Protein AF-A0A946JV27-F1 (afdb_monomer_lite)

Secondary structure (DSSP, 8-state):
----HHHHHHHHHHHHHHTT--S--------GGGTTS-HHHHTT-TT---GGGTT------S--S---S-S--GGGTTSS-TTSS---HHHHTT----EEEEE-TTS-EEEEEETTTS---TTSGGGHHHHHHHHHHHHHHT-

Foldseek 3Di:
DQQDLVVLVLVLQVVCVVVVNDPDAFADAAAPVCQVPFPCCSQQPPPDPDPSNVVHGHDHPYDYLAQPCDDQDDPRPPVRHHPPRHRCVCVVVVDDPQWGWDAAPVRHTDDIHGCVVQPCPCVPPVNPSVVVVSVVSVVRNVD

Radius of gyration: 16.33 Å; chains: 1; bounding box: 41×34×46 Å

pLDDT: mean 72.15, std 11.6, range [35.25, 92.69]

Sequence (143 aa):
MCRHRFGVLNDLHNELVSEGITDIHFVGMNGFQYINDSNGCMVCDESCTSSTCDPGPRVLPWTQDYDDGLNCSNDNVGLCEMDDTLGDVWDMWDVTLRDLVILDRNGRYITRINLTGTNPDPNSTCGQNYETLKELLISIRNQ

Structure (mmCIF, N/CA/C/O backbone):
data_AF-A0A946JV27-F1
#
_entry.id   AF-A0A946JV27-F1
#
loop_
_atom_site.group_PDB
_atom_site.id
_atom_site.type_symbol
_atom_site.label_atom_id
_atom_site.label_alt_id
_atom_site.label_comp_id
_atom_site.label_asym_id
_atom_site.label_entity_id
_atom_site.label_seq_id
_atom_site.pdbx_PDB_ins_code
_atom_site.Cartn_x
_atom_site.Cartn_y
_atom_site.Cartn_z
_atom_site.occupancy
_atom_site.B_iso_or_equiv
_atom_site.auth_seq_id
_atom_site.auth_comp_id
_atom_site.auth_asym_id
_atom_site.auth_atom_id
_atom_site.pdbx_PDB_model_num
ATOM 1 N N . MET A 1 1 ? 16.114 12.757 6.450 1.00 35.25 1 MET A N 1
ATOM 2 C CA . MET A 1 1 ? 16.226 11.790 5.339 1.00 35.25 1 MET A CA 1
ATOM 3 C C . MET A 1 1 ? 14.799 11.430 4.970 1.00 35.25 1 MET A C 1
ATOM 5 O O . MET A 1 1 ? 14.096 10.958 5.850 1.00 35.25 1 MET A O 1
ATOM 9 N N . CYS A 1 2 ? 14.315 11.793 3.780 1.00 43.19 2 CYS A N 1
ATOM 10 C CA . CYS A 1 2 ? 12.929 11.511 3.393 1.00 43.19 2 CYS A CA 1
ATOM 11 C C . CYS A 1 2 ? 12.771 9.996 3.245 1.00 43.19 2 CYS A C 1
ATOM 13 O O . CYS A 1 2 ? 13.413 9.420 2.366 1.00 43.19 2 CYS A O 1
ATOM 15 N N . ARG A 1 3 ? 11.981 9.341 4.103 1.00 51.44 3 ARG A N 1
ATOM 16 C CA . ARG A 1 3 ? 11.705 7.914 3.921 1.00 51.44 3 ARG A CA 1
ATOM 17 C C . ARG A 1 3 ? 10.775 7.734 2.724 1.00 51.44 3 ARG A C 1
ATOM 19 O O . ARG A 1 3 ? 9.865 8.531 2.493 1.00 51.44 3 ARG A O 1
ATOM 26 N N . HIS A 1 4 ? 11.009 6.684 1.941 1.00 59.50 4 HIS A N 1
ATOM 27 C CA . HIS A 1 4 ? 10.109 6.327 0.850 1.00 59.50 4 HIS A CA 1
ATOM 28 C C . HIS A 1 4 ? 8.736 5.953 1.426 1.00 59.50 4 HIS A C 1
ATOM 30 O O . HIS A 1 4 ? 8.645 5.147 2.351 1.00 59.50 4 HIS A O 1
ATOM 36 N N . ARG A 1 5 ? 7.664 6.536 0.875 1.00 65.12 5 ARG A N 1
ATOM 37 C CA . ARG A 1 5 ? 6.294 6.438 1.415 1.00 65.12 5 ARG A CA 1
ATOM 38 C C . ARG A 1 5 ? 5.771 4.997 1.511 1.00 65.12 5 ARG A C 1
ATOM 40 O O . ARG A 1 5 ? 4.994 4.709 2.409 1.00 65.12 5 ARG A O 1
ATOM 47 N N . PHE A 1 6 ? 6.240 4.086 0.655 1.00 62.81 6 PHE A N 1
ATOM 48 C CA . PHE A 1 6 ? 5.917 2.654 0.752 1.00 62.81 6 PHE A CA 1
ATOM 49 C C . PHE A 1 6 ? 6.530 1.979 1.974 1.00 62.81 6 PHE A C 1
ATOM 51 O O . PHE A 1 6 ? 5.858 1.183 2.618 1.00 62.81 6 PHE A O 1
ATOM 58 N N . GLY A 1 7 ? 7.764 2.341 2.339 1.00 65.62 7 GLY A N 1
ATOM 59 C CA . GLY A 1 7 ? 8.372 1.857 3.580 1.00 65.62 7 GLY A CA 1
ATOM 60 C C . GLY A 1 7 ? 7.538 2.261 4.792 1.00 65.62 7 GLY A C 1
ATOM 61 O O . GLY A 1 7 ? 7.298 1.451 5.671 1.00 65.62 7 GLY A O 1
ATOM 62 N N . VAL A 1 8 ? 6.989 3.476 4.771 1.00 74.31 8 VAL A N 1
ATOM 63 C CA . VAL A 1 8 ? 6.111 3.973 5.836 1.00 74.31 8 VAL A CA 1
ATOM 64 C C . VAL A 1 8 ? 4.780 3.215 5.907 1.00 74.31 8 VAL A C 1
ATOM 66 O O . VAL A 1 8 ? 4.321 2.901 6.999 1.00 74.31 8 VAL A O 1
ATOM 69 N N . LEU A 1 9 ? 4.154 2.903 4.767 1.00 79.00 9 LEU A N 1
ATOM 70 C CA . LEU A 1 9 ? 2.925 2.097 4.753 1.00 79.00 9 LEU A CA 1
ATOM 71 C C . LEU A 1 9 ? 3.181 0.651 5.205 1.00 79.00 9 LEU A C 1
ATOM 73 O O . LEU A 1 9 ? 2.321 0.053 5.845 1.00 79.00 9 LEU A O 1
ATOM 77 N N . ASN A 1 10 ? 4.362 0.102 4.910 1.00 76.88 10 ASN A N 1
ATOM 78 C CA . ASN A 1 10 ? 4.768 -1.207 5.415 1.00 76.88 10 ASN A CA 1
ATOM 79 C C . ASN A 1 10 ? 4.990 -1.191 6.932 1.00 76.88 10 ASN A C 1
ATOM 81 O O . ASN A 1 10 ? 4.531 -2.093 7.627 1.00 76.88 10 ASN A O 1
ATOM 85 N N . ASP A 1 11 ? 5.650 -0.151 7.448 1.00 80.00 11 ASP A N 1
ATOM 86 C CA . ASP A 1 11 ? 5.823 0.058 8.888 1.00 80.00 11 ASP A CA 1
ATOM 87 C C . ASP A 1 11 ? 4.452 0.129 9.586 1.00 80.00 11 ASP A C 1
ATOM 89 O O . ASP A 1 11 ? 4.230 -0.588 10.561 1.00 80.00 11 ASP A O 1
ATOM 93 N N . LEU A 1 12 ? 3.500 0.884 9.018 1.00 85.69 12 LEU A N 1
ATOM 94 C CA . LEU A 1 12 ? 2.120 0.970 9.513 1.00 85.69 12 LEU A CA 1
ATOM 95 C C . LEU A 1 12 ? 1.408 -0.383 9.516 1.00 85.69 12 LEU A C 1
ATOM 97 O O . LEU A 1 12 ? 0.741 -0.729 10.488 1.00 85.69 12 LEU A O 1
ATOM 101 N N . HIS A 1 13 ? 1.543 -1.164 8.446 1.00 85.31 13 HIS A N 1
ATOM 102 C CA . HIS A 1 13 ? 0.984 -2.511 8.411 1.00 85.31 13 HIS A CA 1
ATOM 103 C C . HIS A 1 13 ? 1.575 -3.400 9.513 1.00 85.31 13 HIS A C 1
ATOM 105 O O . HIS A 1 13 ? 0.836 -4.066 10.234 1.00 85.31 13 HIS A O 1
ATOM 111 N N . ASN A 1 14 ? 2.899 -3.403 9.666 1.00 84.50 14 ASN A N 1
ATOM 112 C CA . ASN A 1 14 ? 3.569 -4.221 10.676 1.00 84.50 14 ASN A CA 1
ATOM 113 C C . ASN A 1 14 ? 3.175 -3.804 12.096 1.00 84.50 14 ASN A C 1
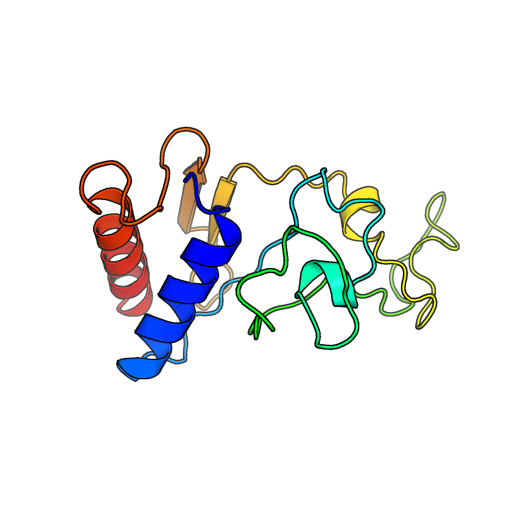ATOM 115 O O . ASN A 1 14 ? 3.004 -4.661 12.964 1.00 84.50 14 ASN A O 1
ATOM 119 N N . GLU A 1 15 ? 2.980 -2.506 12.321 1.00 89.31 15 GLU A N 1
ATOM 120 C CA . GLU A 1 15 ? 2.442 -1.975 13.568 1.00 89.31 15 GLU A CA 1
ATOM 121 C C . GLU A 1 15 ? 1.024 -2.497 13.835 1.00 89.31 15 GLU A C 1
ATOM 123 O O . GLU A 1 15 ? 0.788 -3.077 14.894 1.00 89.31 15 GLU A O 1
ATOM 128 N N . LEU A 1 16 ? 0.108 -2.399 12.863 1.00 89.06 16 LEU A N 1
ATOM 129 C CA . LEU A 1 16 ? -1.253 -2.941 12.981 1.00 89.06 16 LEU A CA 1
ATOM 130 C C . LEU A 1 16 ? -1.244 -4.440 13.322 1.00 89.06 16 LEU A C 1
ATOM 132 O O . LEU A 1 16 ? -1.940 -4.870 14.244 1.00 89.06 16 LEU A O 1
ATOM 136 N N . VAL A 1 17 ? -0.400 -5.226 12.646 1.00 88.50 17 VAL A N 1
ATOM 137 C CA . VAL A 1 17 ? -0.234 -6.660 12.929 1.00 88.50 17 VAL A CA 1
ATOM 138 C C . VAL A 1 17 ? 0.278 -6.888 14.351 1.00 88.50 17 VAL A C 1
ATOM 140 O O . VAL A 1 17 ? -0.238 -7.759 15.053 1.00 88.50 17 VAL A O 1
ATOM 143 N N . SER A 1 18 ? 1.252 -6.094 14.807 1.00 89.31 18 SER A N 1
ATOM 144 C CA . SER A 1 18 ? 1.779 -6.179 16.176 1.00 89.31 18 SER A CA 1
ATOM 145 C C . SER A 1 18 ? 0.733 -5.838 17.249 1.00 89.31 18 SER A C 1
ATOM 147 O O . SER A 1 18 ? 0.800 -6.366 18.358 1.00 89.31 18 SER A O 1
ATOM 149 N N . GLU A 1 19 ? -0.270 -5.025 16.904 1.00 92.69 19 GLU A N 1
ATOM 150 C CA . GLU A 1 19 ? -1.425 -4.678 17.745 1.00 92.69 19 GLU A CA 1
ATOM 151 C C . GLU A 1 19 ? -2.569 -5.711 17.663 1.00 92.69 19 GLU A C 1
ATOM 153 O O . GLU A 1 19 ? -3.591 -5.572 18.337 1.00 92.69 19 GLU A O 1
ATOM 158 N N . GLY A 1 20 ? -2.403 -6.773 16.865 1.00 90.81 20 GLY A N 1
ATOM 159 C CA . GLY A 1 20 ? -3.382 -7.848 16.674 1.00 90.81 20 GLY A CA 1
ATOM 160 C C . GLY A 1 20 ? -4.412 -7.590 15.569 1.00 90.81 20 GLY A C 1
ATOM 161 O O . GLY A 1 20 ? -5.357 -8.368 15.421 1.00 90.81 20 GLY A O 1
ATOM 162 N N . ILE A 1 21 ? -4.243 -6.528 14.779 1.00 90.69 21 ILE A N 1
ATOM 163 C CA . ILE A 1 21 ? -5.098 -6.193 13.637 1.00 90.69 21 ILE A CA 1
ATOM 164 C C . ILE A 1 21 ? -4.507 -6.853 12.387 1.00 90.69 21 ILE A C 1
ATOM 166 O O . ILE A 1 21 ? -3.472 -6.438 11.879 1.00 90.69 21 ILE A O 1
ATOM 170 N N . THR A 1 22 ? -5.159 -7.912 11.902 1.00 87.12 22 THR A N 1
ATOM 171 C CA . THR A 1 22 ? -4.637 -8.794 10.832 1.00 87.12 22 THR A CA 1
ATOM 172 C C . THR A 1 22 ? -5.527 -8.855 9.589 1.00 87.12 22 THR A C 1
ATOM 174 O O . THR A 1 22 ? -5.209 -9.545 8.628 1.00 87.12 22 THR A O 1
ATOM 177 N N . ASP A 1 23 ? -6.636 -8.121 9.605 1.00 84.81 23 ASP A N 1
ATOM 178 C CA . ASP A 1 23 ? -7.676 -8.059 8.575 1.00 84.81 23 ASP A CA 1
ATOM 179 C C . ASP A 1 23 ? -7.607 -6.780 7.719 1.00 84.81 23 ASP A C 1
ATOM 181 O O . ASP A 1 23 ? -8.500 -6.515 6.915 1.00 84.81 23 ASP A O 1
ATOM 185 N N . ILE A 1 24 ? -6.545 -5.983 7.880 1.00 85.94 24 ILE A N 1
ATOM 186 C CA . ILE A 1 24 ? -6.237 -4.832 7.028 1.00 85.94 24 ILE A CA 1
ATOM 187 C C . ILE A 1 24 ? -5.073 -5.215 6.125 1.00 85.94 24 ILE A C 1
ATOM 189 O O . ILE A 1 24 ? -3.953 -5.420 6.589 1.00 85.94 24 ILE A O 1
ATOM 193 N N . HIS A 1 25 ? -5.337 -5.257 4.825 1.00 80.00 25 HIS A N 1
ATOM 194 C CA . HIS A 1 25 ? -4.329 -5.547 3.818 1.00 80.00 25 HIS A CA 1
ATOM 195 C C . HIS A 1 25 ? -4.068 -4.288 3.004 1.00 80.00 25 HIS A C 1
ATOM 197 O O . HIS A 1 25 ? -4.982 -3.683 2.445 1.00 80.00 25 HIS A O 1
ATOM 203 N N . PHE A 1 26 ? -2.806 -3.886 2.950 1.00 78.69 26 PHE A N 1
ATOM 204 C CA . PHE A 1 26 ? -2.362 -2.904 1.972 1.00 78.69 26 PHE A CA 1
ATOM 205 C C . PHE A 1 26 ? -2.088 -3.644 0.676 1.00 78.69 26 PHE A C 1
ATOM 207 O O . PHE A 1 26 ? -1.759 -4.814 0.721 1.00 78.69 26 PHE A O 1
ATOM 214 N N . VAL A 1 27 ? -2.229 -2.984 -0.462 1.00 72.19 27 VAL A N 1
ATOM 215 C CA . VAL A 1 27 ? -1.647 -3.422 -1.728 1.00 72.19 27 VAL A CA 1
ATOM 216 C C . VAL A 1 27 ? -1.051 -2.168 -2.327 1.00 72.19 27 VAL A C 1
ATOM 218 O O . VAL A 1 27 ? -1.658 -1.095 -2.266 1.00 72.19 27 VAL A O 1
ATOM 221 N N . GLY A 1 28 ? 0.166 -2.263 -2.826 1.00 69.81 28 GLY A N 1
ATOM 222 C CA . GLY A 1 28 ? 0.866 -1.132 -3.392 1.00 69.81 28 GLY A CA 1
ATOM 223 C C . GLY A 1 28 ? 1.541 -1.527 -4.682 1.00 69.81 28 GLY A C 1
ATOM 224 O O . GLY A 1 28 ? 1.552 -2.684 -5.083 1.00 69.81 28 GLY A O 1
ATOM 225 N N . MET A 1 29 ? 2.096 -0.519 -5.324 1.00 63.84 29 MET A N 1
ATOM 226 C CA . MET A 1 29 ? 2.983 -0.702 -6.455 1.00 63.84 29 MET A CA 1
ATOM 227 C C . MET A 1 29 ? 4.312 -0.027 -6.082 1.00 63.84 29 MET A C 1
ATOM 229 O O . MET A 1 29 ? 4.382 0.632 -5.038 1.00 63.84 29 MET A O 1
ATOM 233 N N . ASN A 1 30 ? 5.381 -0.163 -6.852 1.00 59.62 30 ASN A N 1
ATOM 234 C CA . ASN A 1 30 ? 6.612 0.571 -6.553 1.00 59.62 30 ASN A CA 1
ATOM 235 C C . ASN A 1 30 ? 6.705 1.874 -7.353 1.00 59.62 30 ASN A C 1
ATOM 237 O O . ASN A 1 30 ? 6.040 2.070 -8.364 1.00 59.62 30 ASN A O 1
ATOM 241 N N . GLY A 1 31 ? 7.490 2.831 -6.852 1.00 56.19 31 GLY A N 1
ATOM 242 C CA . GLY A 1 31 ? 7.703 4.093 -7.568 1.00 56.19 31 GLY A CA 1
ATOM 243 C C . GLY A 1 31 ? 8.411 3.878 -8.910 1.00 56.19 31 GLY A C 1
ATOM 244 O O . GLY A 1 31 ? 9.218 2.964 -9.028 1.00 56.19 31 GLY A O 1
ATOM 245 N N . PHE A 1 32 ? 8.179 4.771 -9.879 1.00 54.44 32 PHE A N 1
ATOM 246 C CA . PHE A 1 32 ? 8.746 4.692 -11.237 1.00 54.44 32 PHE A CA 1
ATOM 247 C C . PHE A 1 32 ? 10.276 4.533 -11.271 1.00 54.44 32 PHE A C 1
ATOM 249 O O . PHE A 1 32 ? 10.824 3.962 -12.205 1.00 54.44 32 PHE A O 1
ATOM 256 N N . GLN A 1 33 ? 10.991 5.004 -10.244 1.00 55.03 33 GLN A N 1
ATOM 257 C CA . GLN A 1 33 ? 12.438 4.794 -10.144 1.00 55.03 33 GLN A CA 1
ATOM 258 C C . GLN A 1 33 ? 12.861 3.315 -10.047 1.00 55.03 33 GLN A C 1
ATOM 260 O O . GLN A 1 33 ? 14.036 3.034 -10.238 1.00 55.03 33 GLN A O 1
ATOM 265 N N . TYR A 1 34 ? 11.928 2.406 -9.757 1.00 58.66 34 TYR A N 1
ATOM 266 C CA . TYR A 1 34 ? 12.147 0.964 -9.647 1.00 58.66 34 TYR A CA 1
ATOM 267 C C . TYR A 1 34 ? 11.667 0.190 -10.886 1.00 58.66 34 TYR A C 1
ATOM 269 O O . TYR A 1 34 ? 11.649 -1.031 -10.857 1.00 58.66 34 TYR A O 1
ATOM 277 N N . ILE A 1 35 ? 11.301 0.875 -11.980 1.00 60.22 35 ILE A N 1
ATOM 278 C CA . ILE A 1 35 ? 10.787 0.240 -13.211 1.00 60.22 35 ILE A CA 1
ATOM 279 C C . ILE A 1 35 ? 11.780 -0.736 -13.864 1.00 60.22 35 ILE A C 1
ATOM 281 O O . ILE A 1 35 ? 11.381 -1.623 -14.602 1.00 60.22 35 ILE A O 1
ATOM 285 N N . ASN A 1 36 ? 13.079 -0.576 -13.595 1.00 58.50 36 ASN A N 1
ATOM 286 C CA . ASN A 1 36 ? 14.127 -1.474 -14.090 1.00 58.50 36 ASN A CA 1
ATOM 287 C C . ASN A 1 36 ? 14.736 -2.341 -12.976 1.00 58.50 36 ASN A C 1
ATOM 289 O O . ASN A 1 36 ? 15.734 -3.023 -13.214 1.00 58.50 36 ASN A O 1
ATOM 293 N N . ASP A 1 37 ? 14.200 -2.266 -11.756 1.00 58.25 37 ASP A N 1
ATOM 294 C CA . ASP A 1 37 ? 14.715 -3.027 -10.625 1.00 58.25 37 ASP A CA 1
ATOM 295 C C . ASP A 1 37 ? 13.995 -4.374 -10.566 1.00 58.25 37 ASP A C 1
ATOM 297 O O . ASP A 1 37 ? 12.777 -4.455 -10.708 1.00 58.25 37 ASP A O 1
ATOM 301 N N . SER A 1 38 ? 14.753 -5.446 -10.326 1.00 63.28 38 SER A N 1
ATOM 302 C CA . SER A 1 38 ? 14.156 -6.763 -10.116 1.00 63.28 38 SER A CA 1
ATOM 303 C C . SER A 1 38 ? 13.219 -6.739 -8.911 1.00 63.28 38 SER A C 1
ATOM 305 O O . SER A 1 38 ? 13.404 -5.963 -7.968 1.00 63.28 38 SER A O 1
ATOM 307 N N . ASN A 1 39 ? 12.260 -7.660 -8.884 1.00 60.34 39 ASN A N 1
ATOM 308 C CA . ASN A 1 39 ? 11.366 -7.820 -7.743 1.00 60.34 39 ASN A CA 1
ATOM 309 C C . ASN A 1 39 ? 12.120 -7.998 -6.406 1.00 60.34 39 ASN A C 1
ATOM 311 O O . ASN A 1 39 ? 11.770 -7.399 -5.389 1.00 60.34 39 ASN A O 1
ATOM 315 N N . GLY A 1 40 ? 13.238 -8.727 -6.435 1.00 64.56 40 GLY A N 1
ATOM 316 C CA . GLY A 1 40 ? 14.143 -8.849 -5.294 1.00 64.56 40 GLY A CA 1
ATOM 317 C C . GLY A 1 40 ? 14.672 -7.502 -4.800 1.00 64.56 40 GLY A C 1
ATOM 318 O O . GLY A 1 40 ? 14.632 -7.210 -3.606 1.00 64.56 40 GLY A O 1
ATOM 319 N N . CYS A 1 41 ? 15.071 -6.620 -5.717 1.00 64.44 41 CYS A N 1
ATOM 320 C CA . CYS A 1 41 ? 15.509 -5.271 -5.373 1.00 64.44 41 CYS A CA 1
ATOM 321 C C . CYS A 1 41 ? 14.388 -4.324 -4.958 1.00 64.44 41 CYS A C 1
ATOM 323 O O . CYS A 1 41 ? 14.584 -3.482 -4.082 1.00 64.44 41 CYS A O 1
ATOM 325 N N . MET A 1 42 ? 13.192 -4.521 -5.495 1.00 64.25 42 MET A N 1
ATOM 326 C CA . MET A 1 42 ? 11.987 -3.818 -5.079 1.00 64.25 42 MET A CA 1
ATOM 327 C C . MET A 1 42 ? 11.603 -4.086 -3.613 1.00 64.25 42 MET A C 1
ATOM 329 O O . MET A 1 42 ? 11.111 -3.181 -2.930 1.00 64.25 42 MET A O 1
ATOM 333 N N . VAL A 1 43 ? 11.844 -5.303 -3.111 1.00 66.00 43 VAL A N 1
ATOM 334 C CA . VAL A 1 43 ? 11.596 -5.688 -1.704 1.00 66.00 43 VAL A CA 1
ATOM 335 C C . VAL A 1 43 ? 12.857 -5.744 -0.850 1.00 66.00 43 VAL A C 1
ATOM 337 O O . VAL A 1 43 ? 12.803 -6.110 0.325 1.00 66.00 43 VAL A O 1
ATOM 340 N N . CYS A 1 44 ? 13.988 -5.328 -1.410 1.00 70.06 44 CYS A N 1
ATOM 341 C CA . CYS A 1 44 ? 15.278 -5.356 -0.739 1.00 70.06 44 CYS A CA 1
ATOM 342 C C . CYS A 1 44 ? 15.668 -6.730 -0.197 1.00 70.06 44 CYS A C 1
ATOM 344 O O . CYS A 1 44 ? 16.213 -6.814 0.898 1.00 70.06 44 CYS A O 1
ATOM 346 N N . ASP A 1 45 ? 15.389 -7.798 -0.942 1.00 69.38 45 ASP A N 1
ATOM 347 C CA . ASP A 1 45 ? 15.815 -9.140 -0.561 1.00 69.38 45 ASP A CA 1
ATOM 348 C C . ASP A 1 45 ? 17.330 -9.217 -0.286 1.00 69.38 45 ASP A C 1
ATOM 350 O O . ASP A 1 45 ? 18.108 -8.322 -0.624 1.00 69.38 45 ASP A O 1
ATOM 354 N N . GLU A 1 46 ? 17.768 -10.308 0.341 1.00 70.56 46 GLU A N 1
ATOM 355 C CA . GLU A 1 46 ? 19.172 -10.476 0.740 1.00 70.56 46 GLU A CA 1
ATOM 356 C C . GLU A 1 46 ? 20.160 -10.454 -0.441 1.00 70.56 46 GLU A C 1
ATOM 358 O O . GLU A 1 46 ? 21.365 -10.302 -0.233 1.00 70.56 46 GLU A O 1
ATOM 363 N N . SER A 1 47 ? 19.672 -10.612 -1.674 1.00 71.38 47 SER A N 1
ATOM 364 C CA . SER A 1 47 ? 20.481 -10.620 -2.890 1.00 71.38 47 SER A CA 1
ATOM 365 C C . SER A 1 47 ? 20.617 -9.238 -3.537 1.00 71.38 47 SER A C 1
ATOM 367 O O . SER A 1 47 ? 21.522 -9.028 -4.352 1.00 71.38 47 SER A O 1
ATOM 369 N N . CYS A 1 48 ? 19.771 -8.274 -3.164 1.00 72.12 48 CYS A N 1
ATOM 370 C CA . CYS A 1 48 ? 19.806 -6.947 -3.747 1.00 72.12 48 CYS A CA 1
ATOM 371 C C . CYS A 1 48 ? 20.921 -6.071 -3.163 1.00 72.12 48 CYS A C 1
ATOM 373 O O . CYS A 1 48 ? 21.018 -5.842 -1.960 1.00 72.12 48 CYS A O 1
ATOM 375 N N . THR A 1 49 ? 21.726 -5.483 -4.050 1.00 68.94 49 THR A N 1
ATOM 376 C CA . THR A 1 49 ? 22.816 -4.554 -3.700 1.00 68.94 49 THR A CA 1
ATOM 377 C C . THR A 1 49 ? 22.471 -3.079 -3.957 1.00 68.94 49 THR A C 1
ATOM 379 O O . THR A 1 49 ? 23.353 -2.221 -3.949 1.00 68.94 49 THR A O 1
ATOM 382 N N . SER A 1 50 ? 21.190 -2.765 -4.187 1.00 68.56 50 SER A N 1
ATOM 383 C CA . SER A 1 50 ? 20.708 -1.394 -4.405 1.00 68.56 50 SER A CA 1
ATOM 384 C C . SER A 1 50 ? 20.913 -0.536 -3.157 1.00 68.56 50 SER A C 1
ATOM 386 O O . SER A 1 50 ? 20.591 -0.947 -2.043 1.00 68.56 50 SER A O 1
ATOM 388 N N . SER A 1 51 ? 21.363 0.707 -3.343 1.00 61.50 51 SER A N 1
ATOM 389 C CA . SER A 1 51 ? 21.513 1.698 -2.262 1.00 61.50 51 SER A CA 1
ATOM 390 C C . SER A 1 51 ? 20.187 2.078 -1.594 1.00 61.50 51 SER A C 1
ATOM 392 O O . SER A 1 51 ? 20.157 2.724 -0.551 1.00 61.50 51 SER A O 1
ATOM 394 N N . THR A 1 52 ? 19.060 1.680 -2.181 1.00 58.34 52 THR A N 1
ATOM 395 C CA . THR A 1 52 ? 17.733 1.855 -1.579 1.00 58.34 52 THR A CA 1
ATOM 396 C C . THR A 1 52 ? 17.417 0.796 -0.511 1.00 58.34 52 THR A C 1
ATOM 398 O O . THR A 1 52 ? 16.424 0.931 0.214 1.00 58.34 52 THR A O 1
ATOM 401 N N . CYS A 1 53 ? 18.285 -0.211 -0.366 1.00 66.50 53 CYS A N 1
ATOM 402 C CA . CYS A 1 53 ? 18.123 -1.378 0.497 1.00 66.50 53 CYS A CA 1
ATOM 403 C C . CYS A 1 53 ? 19.054 -1.408 1.714 1.00 66.50 53 CYS A C 1
ATOM 405 O O . CYS A 1 53 ? 19.081 -2.399 2.438 1.00 66.50 53 CYS A O 1
ATOM 407 N N . ASP A 1 54 ? 19.718 -0.290 2.020 1.00 65.31 54 ASP A N 1
ATOM 408 C CA . ASP A 1 54 ? 20.505 -0.088 3.246 1.00 65.31 54 ASP A CA 1
ATOM 409 C C . ASP A 1 54 ? 19.806 -0.519 4.563 1.00 65.31 54 ASP A C 1
ATOM 411 O O . ASP A 1 54 ? 20.501 -0.970 5.475 1.00 65.31 54 ASP A O 1
ATOM 415 N N . PRO A 1 55 ? 18.464 -0.420 4.722 1.00 63.53 55 PRO A N 1
ATOM 416 C CA . PRO A 1 55 ? 17.770 -0.893 5.927 1.00 63.53 55 PRO A CA 1
ATOM 417 C C . PRO A 1 55 ? 17.602 -2.421 6.028 1.00 63.53 55 PRO A C 1
ATOM 419 O O . PRO A 1 55 ? 17.152 -2.895 7.070 1.00 63.53 55 PRO A O 1
ATOM 422 N N . GLY A 1 56 ? 17.933 -3.179 4.976 1.00 65.75 56 GLY A N 1
ATOM 423 C CA . GLY A 1 56 ? 17.757 -4.631 4.890 1.00 65.75 56 GLY A CA 1
ATOM 424 C C . GLY A 1 56 ? 16.422 -5.089 4.272 1.00 65.75 56 GLY A C 1
ATOM 425 O O . GLY A 1 56 ? 15.658 -4.261 3.759 1.00 65.75 56 GLY A O 1
ATOM 426 N N . PRO A 1 57 ? 16.141 -6.409 4.324 1.00 65.56 57 PRO A N 1
ATOM 427 C CA . PRO A 1 57 ? 14.957 -7.025 3.731 1.00 65.56 57 PRO A CA 1
ATOM 428 C C . PRO A 1 57 ? 13.640 -6.431 4.191 1.00 65.56 57 PRO A C 1
ATOM 430 O O . PRO A 1 57 ? 13.381 -6.290 5.388 1.00 65.56 57 PRO A O 1
ATOM 433 N N . ARG A 1 58 ? 12.776 -6.115 3.223 1.00 68.19 58 ARG A N 1
ATOM 434 C CA . ARG A 1 58 ? 11.417 -5.646 3.478 1.00 68.19 58 ARG A CA 1
ATOM 435 C C . ARG A 1 58 ? 10.464 -6.804 3.260 1.00 68.19 58 ARG A C 1
ATOM 437 O O . ARG A 1 58 ? 10.214 -7.226 2.137 1.00 68.19 58 ARG A O 1
ATOM 444 N N . VAL A 1 59 ? 9.884 -7.287 4.349 1.00 62.28 59 VAL A N 1
ATOM 445 C CA . VAL A 1 59 ? 8.724 -8.172 4.260 1.00 62.28 59 VAL A CA 1
ATOM 446 C C . VAL A 1 59 ? 7.544 -7.302 3.838 1.00 62.28 59 VAL A C 1
ATOM 448 O O . VAL A 1 59 ? 7.070 -6.498 4.641 1.00 62.28 59 VAL A O 1
ATOM 451 N N . LEU A 1 60 ? 7.129 -7.410 2.572 1.00 63.28 60 LEU A N 1
ATOM 452 C CA . LEU A 1 60 ? 5.880 -6.829 2.085 1.00 63.28 60 LEU A CA 1
ATOM 453 C C . LEU A 1 60 ? 4.782 -7.898 2.189 1.00 63.28 60 LEU A C 1
ATOM 455 O O . LEU A 1 60 ? 4.941 -8.987 1.643 1.00 63.28 60 LEU A O 1
ATOM 459 N N . PRO A 1 61 ? 3.664 -7.624 2.873 1.00 53.34 61 PRO A N 1
ATOM 460 C CA . PRO A 1 61 ? 2.573 -8.583 3.058 1.00 53.34 61 PRO A CA 1
ATOM 461 C C . PRO A 1 61 ? 1.631 -8.660 1.840 1.00 53.34 61 PRO A C 1
ATOM 463 O O . PRO A 1 61 ? 0.570 -9.273 1.937 1.00 53.34 61 PRO A O 1
ATOM 466 N N . TRP A 1 62 ? 1.951 -7.982 0.731 1.00 61.16 62 TRP A N 1
ATOM 467 C CA . TRP A 1 62 ? 1.015 -7.746 -0.365 1.00 61.16 62 TRP A CA 1
ATOM 468 C C . TRP A 1 62 ? 1.602 -7.881 -1.761 1.00 61.16 62 TRP A C 1
ATOM 470 O O . TRP A 1 62 ? 2.814 -7.827 -1.951 1.00 61.16 62 TRP A O 1
ATOM 480 N N . THR A 1 63 ? 0.690 -8.096 -2.714 1.00 54.84 63 THR A N 1
ATOM 481 C CA . THR A 1 63 ? 0.939 -8.518 -4.095 1.00 54.84 63 THR A CA 1
ATOM 482 C C . THR A 1 63 ? 1.917 -7.608 -4.816 1.00 54.84 63 THR A C 1
ATOM 484 O O . THR A 1 63 ? 1.695 -6.406 -4.947 1.00 54.84 63 THR A O 1
ATOM 487 N N . GLN A 1 64 ? 2.992 -8.236 -5.276 1.00 56.34 64 GLN A N 1
ATOM 488 C CA . GLN A 1 64 ? 3.948 -7.694 -6.226 1.00 56.34 64 GLN A CA 1
ATOM 489 C C . GLN A 1 64 ? 3.322 -7.658 -7.624 1.00 56.34 64 GLN A C 1
ATOM 491 O O . GLN A 1 64 ? 2.271 -8.264 -7.852 1.00 56.34 64 GLN A O 1
ATOM 496 N N . ASP A 1 65 ? 3.977 -6.941 -8.531 1.00 58.84 65 ASP A N 1
ATOM 497 C CA . ASP A 1 65 ? 3.745 -7.032 -9.969 1.00 58.84 65 ASP A CA 1
ATOM 498 C C . ASP A 1 65 ? 4.219 -8.422 -10.382 1.00 58.84 65 ASP A C 1
ATOM 500 O O . ASP A 1 65 ? 5.412 -8.646 -10.585 1.00 58.84 65 ASP A O 1
ATOM 504 N N . TYR A 1 66 ? 3.329 -9.401 -10.240 1.00 59.44 66 TYR A N 1
ATOM 505 C CA . TYR A 1 66 ? 3.630 -10.791 -10.517 1.00 59.44 66 TYR A CA 1
ATOM 506 C C . TYR A 1 66 ? 2.795 -11.214 -11.703 1.00 59.44 66 TYR A C 1
ATOM 508 O O . TYR A 1 66 ? 1.564 -11.283 -11.625 1.00 59.44 66 TYR A O 1
ATOM 516 N N . ASP A 1 67 ? 3.506 -11.511 -12.772 1.00 65.44 67 ASP A N 1
ATOM 517 C CA . ASP A 1 67 ? 2.953 -12.003 -14.009 1.00 65.44 67 ASP A CA 1
ATOM 518 C C . ASP A 1 67 ? 2.444 -13.427 -13.775 1.00 65.44 67 ASP A C 1
ATOM 520 O O . ASP A 1 67 ? 3.201 -14.374 -13.547 1.00 65.44 67 ASP A O 1
ATOM 524 N N . ASP A 1 68 ? 1.122 -13.589 -13.768 1.00 66.88 68 ASP A N 1
ATOM 525 C CA . ASP A 1 68 ? 0.473 -14.878 -13.525 1.00 66.88 68 ASP A CA 1
ATOM 526 C C . ASP A 1 68 ? 0.302 -15.708 -14.808 1.00 66.88 68 ASP A C 1
ATOM 528 O O . ASP A 1 68 ? -0.304 -16.784 -14.775 1.00 66.88 68 ASP A O 1
ATOM 532 N N . GLY A 1 69 ? 0.827 -15.234 -15.944 1.00 67.38 69 GLY A N 1
ATOM 533 C CA . GLY A 1 69 ? 0.621 -15.865 -17.246 1.00 67.38 69 GLY A CA 1
ATOM 534 C C . GLY A 1 69 ? -0.789 -15.673 -17.806 1.00 67.38 69 GLY A C 1
ATOM 535 O O . GLY A 1 69 ? -1.132 -16.300 -18.813 1.00 67.38 69 GLY A O 1
ATOM 536 N N . LEU A 1 70 ? -1.648 -14.879 -17.156 1.00 65.31 70 LEU A N 1
ATOM 537 C CA . LEU A 1 70 ? -3.059 -14.735 -17.497 1.00 65.31 70 LEU A CA 1
ATOM 538 C C . LEU A 1 70 ? -3.390 -13.294 -17.909 1.00 65.31 70 LEU A C 1
ATOM 540 O O . LEU A 1 70 ? -2.756 -12.322 -17.529 1.00 65.31 70 LEU A O 1
ATOM 544 N N . ASN A 1 71 ? -4.457 -13.146 -18.697 1.00 60.94 71 ASN A N 1
ATOM 545 C CA . ASN A 1 71 ? -5.039 -11.858 -19.106 1.00 60.94 71 ASN A CA 1
ATOM 546 C C . ASN A 1 71 ? -4.206 -10.967 -20.054 1.00 60.94 71 ASN A C 1
ATOM 548 O O . ASN A 1 71 ? -4.701 -9.911 -20.457 1.00 60.94 71 ASN A O 1
ATOM 552 N N . CYS A 1 72 ? -3.046 -11.413 -20.541 1.00 69.00 72 CYS A N 1
ATOM 553 C CA . CYS A 1 72 ? -2.408 -10.810 -21.714 1.00 69.00 72 CYS A CA 1
ATOM 554 C C . CYS A 1 72 ? -3.217 -11.067 -22.984 1.00 69.00 72 CYS A C 1
ATOM 556 O O . CYS A 1 72 ? -3.340 -12.198 -23.458 1.00 69.00 72 CYS A O 1
ATOM 558 N N . SER A 1 73 ? -3.768 -10.010 -23.571 1.00 74.62 73 SER A N 1
ATOM 559 C CA . SER A 1 73 ? -4.515 -10.093 -24.825 1.00 74.62 73 SER A CA 1
ATOM 560 C C . SER A 1 73 ? -4.186 -8.922 -25.743 1.00 74.62 73 SER A C 1
ATOM 562 O O . SER A 1 73 ? -3.768 -7.860 -25.290 1.00 74.62 73 SER A O 1
ATOM 564 N N . ASN A 1 74 ? -4.407 -9.112 -27.046 1.00 78.81 74 ASN A N 1
ATOM 565 C CA . ASN A 1 74 ? -4.143 -8.110 -28.083 1.00 78.81 74 ASN A CA 1
ATOM 566 C C . ASN A 1 74 ? -2.675 -7.649 -28.076 1.00 78.81 74 ASN A C 1
ATOM 568 O O . ASN A 1 74 ? -1.783 -8.478 -28.232 1.00 78.81 74 ASN A O 1
ATOM 572 N N . ASP A 1 75 ? -2.430 -6.354 -27.890 1.00 74.25 75 ASP A N 1
ATOM 573 C CA . ASP A 1 75 ? -1.091 -5.757 -27.917 1.00 74.25 75 ASP A CA 1
ATOM 574 C C . ASP A 1 75 ? -0.244 -6.119 -26.684 1.00 74.25 75 ASP A C 1
ATOM 576 O O . ASP A 1 75 ? 0.955 -5.861 -26.673 1.00 74.25 75 ASP A O 1
ATOM 580 N N . ASN A 1 76 ? -0.848 -6.770 -25.684 1.00 66.25 76 ASN A N 1
ATOM 581 C CA . ASN A 1 76 ? -0.192 -7.147 -24.433 1.00 66.25 76 ASN A CA 1
ATOM 582 C C . ASN A 1 76 ? 0.331 -8.595 -24.434 1.00 66.25 76 ASN A C 1
ATOM 584 O O . ASN A 1 76 ? 0.767 -9.094 -23.407 1.00 66.25 76 ASN A O 1
ATOM 588 N N . VAL A 1 77 ? 0.246 -9.322 -25.554 1.00 73.81 77 VAL A N 1
ATOM 589 C CA . VAL A 1 77 ? 0.755 -10.703 -25.645 1.00 73.81 77 VAL A CA 1
ATOM 590 C C . VAL A 1 77 ? 2.279 -10.719 -25.469 1.00 73.81 77 VAL A C 1
ATOM 592 O O . VAL A 1 77 ? 2.989 -10.078 -26.241 1.00 73.81 77 VAL A O 1
ATOM 595 N N . GLY A 1 78 ? 2.765 -11.491 -24.492 1.00 71.62 78 GLY A N 1
ATOM 596 C CA . GLY A 1 78 ? 4.188 -11.593 -24.144 1.00 71.62 78 GLY A CA 1
ATOM 597 C C . GLY A 1 78 ? 4.666 -10.607 -23.069 1.00 71.62 78 GLY A C 1
ATOM 598 O O . GLY A 1 78 ? 5.865 -10.563 -22.822 1.00 71.62 78 GLY A O 1
ATOM 599 N N . LEU A 1 79 ? 3.748 -9.832 -22.475 1.00 69.06 79 LEU A N 1
ATOM 600 C CA . LEU A 1 79 ? 3.975 -8.849 -21.399 1.00 69.06 79 LEU A CA 1
ATOM 601 C C . LEU A 1 79 ? 3.286 -9.268 -20.083 1.00 69.06 79 LEU A C 1
ATOM 603 O O . LEU A 1 79 ? 2.603 -8.477 -19.452 1.00 69.06 79 LEU A O 1
ATOM 607 N N . CYS A 1 80 ? 3.213 -10.566 -19.813 1.00 71.12 80 CYS A N 1
ATOM 608 C CA . CYS A 1 80 ? 2.803 -11.118 -18.515 1.00 71.12 80 CYS A CA 1
ATOM 609 C C . CYS A 1 80 ? 3.188 -12.598 -18.484 1.00 71.12 80 CYS A C 1
ATOM 611 O O . CYS A 1 80 ? 2.414 -13.458 -18.056 1.00 71.12 80 CYS A O 1
ATOM 613 N N . GLU A 1 81 ? 4.343 -12.929 -1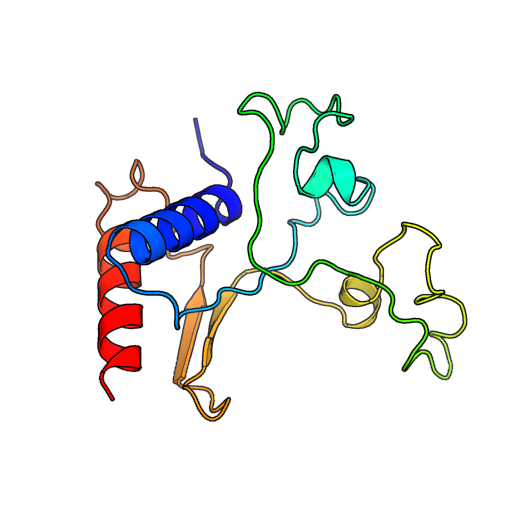9.063 1.00 71.44 81 GLU A N 1
ATOM 614 C CA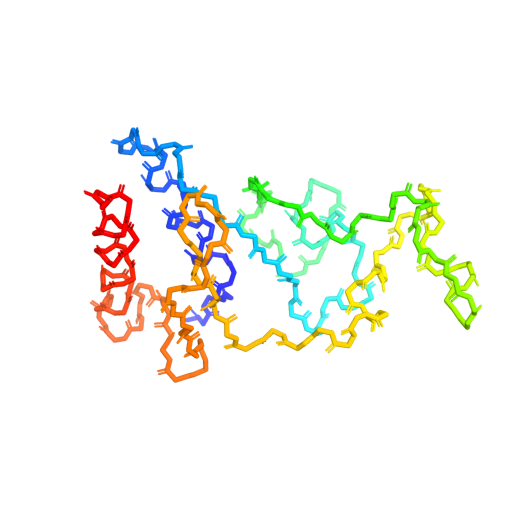 . GLU A 1 81 ? 4.789 -14.313 -19.152 1.00 71.44 81 GLU A CA 1
ATOM 615 C C . GLU A 1 81 ? 5.156 -14.799 -17.749 1.00 71.44 81 GLU A C 1
ATOM 617 O O . GLU A 1 81 ? 5.981 -14.212 -17.057 1.00 71.44 81 GLU A O 1
ATOM 622 N N . MET A 1 82 ? 4.544 -15.902 -17.323 1.00 69.25 82 MET A N 1
ATOM 623 C CA . MET A 1 82 ? 4.839 -16.479 -16.015 1.00 69.25 82 MET A CA 1
ATOM 624 C C . MET A 1 82 ? 6.344 -16.777 -15.885 1.00 69.25 82 MET A C 1
ATOM 626 O O . MET A 1 82 ? 6.950 -17.350 -16.793 1.00 69.25 82 MET A O 1
ATOM 630 N N . ASP A 1 83 ? 6.914 -16.459 -14.720 1.00 64.06 83 ASP A N 1
ATOM 631 C CA . ASP A 1 83 ? 8.308 -16.740 -14.337 1.00 64.06 83 ASP A CA 1
ATOM 632 C C . ASP A 1 83 ? 9.404 -16.012 -15.143 1.00 64.06 83 ASP A C 1
ATOM 634 O O . ASP A 1 83 ? 10.579 -16.387 -15.054 1.00 64.06 83 ASP A O 1
ATOM 638 N N . ASP A 1 84 ? 9.090 -14.951 -15.889 1.00 66.44 84 ASP A N 1
ATOM 639 C CA . ASP A 1 84 ? 10.118 -14.162 -16.585 1.00 66.44 84 ASP A CA 1
ATOM 640 C C . ASP A 1 84 ? 10.905 -13.210 -15.650 1.00 66.44 84 ASP A C 1
ATOM 642 O O . ASP A 1 84 ? 11.940 -12.657 -16.034 1.00 66.44 84 ASP A O 1
ATOM 646 N N . THR A 1 85 ? 10.471 -13.097 -14.386 1.00 59.56 85 THR A N 1
ATOM 647 C CA . THR A 1 85 ? 11.013 -12.233 -13.316 1.00 59.56 85 THR A CA 1
ATOM 648 C C . THR A 1 85 ? 10.912 -10.731 -13.582 1.00 59.56 85 THR A C 1
ATOM 650 O O . THR A 1 85 ? 11.410 -9.931 -12.779 1.00 59.56 85 THR A O 1
ATOM 653 N N . LEU A 1 86 ? 10.268 -10.363 -14.684 1.00 60.22 86 LEU A N 1
ATOM 654 C CA . LEU A 1 86 ? 9.809 -9.025 -14.982 1.00 60.22 86 LEU A CA 1
ATOM 655 C C . LEU A 1 86 ? 8.400 -8.913 -14.380 1.00 60.22 86 LEU A C 1
ATOM 657 O O . LEU A 1 86 ? 7.707 -9.900 -14.169 1.00 60.22 86 LEU A O 1
ATOM 661 N N . GLY A 1 87 ? 8.058 -7.726 -13.908 1.00 60.53 87 GLY A N 1
ATOM 662 C CA . GLY A 1 87 ? 6.697 -7.417 -13.498 1.00 60.53 87 GLY A CA 1
ATOM 663 C C . GLY A 1 87 ? 6.304 -6.215 -14.322 1.00 60.53 87 GLY A C 1
ATOM 664 O O . GLY A 1 87 ? 6.907 -5.152 -14.150 1.00 60.53 87 GLY A O 1
ATOM 665 N N . ASP A 1 88 ? 5.407 -6.416 -15.279 1.00 62.94 88 ASP A N 1
ATOM 666 C CA . ASP A 1 88 ? 4.981 -5.387 -16.227 1.00 62.94 88 ASP A CA 1
ATOM 667 C C . ASP A 1 88 ? 3.451 -5.277 -16.347 1.00 62.94 88 ASP A C 1
ATOM 669 O O . ASP A 1 88 ? 2.949 -4.396 -17.056 1.00 62.94 88 ASP A O 1
ATOM 673 N N . VAL A 1 89 ? 2.685 -6.063 -15.576 1.00 64.06 89 VAL A N 1
ATOM 674 C CA . VAL A 1 89 ? 1.223 -5.922 -15.472 1.00 64.06 89 VAL A CA 1
ATOM 675 C C . VAL A 1 89 ? 0.842 -4.511 -15.013 1.00 64.06 89 VAL A C 1
ATOM 677 O O . VAL A 1 89 ? -0.137 -3.941 -15.507 1.00 64.06 89 VAL A O 1
ATOM 680 N N . TRP A 1 90 ? 1.605 -3.889 -14.111 1.00 66.19 90 TRP A N 1
ATOM 681 C CA . TRP A 1 90 ? 1.329 -2.510 -13.689 1.00 66.19 90 TRP A CA 1
ATOM 682 C C . TRP A 1 90 ? 1.652 -1.470 -14.767 1.00 66.19 90 TRP A C 1
ATOM 684 O O . TRP A 1 90 ? 0.943 -0.461 -14.855 1.00 66.19 90 TRP A O 1
ATOM 694 N N . ASP A 1 91 ? 2.676 -1.705 -15.593 1.00 59.53 91 ASP A N 1
ATOM 695 C CA . ASP A 1 91 ? 3.004 -0.848 -16.743 1.00 59.53 91 ASP A CA 1
ATOM 696 C C . ASP A 1 91 ? 1.913 -0.959 -17.819 1.00 59.53 91 ASP A C 1
ATOM 698 O O . ASP A 1 91 ? 1.385 0.045 -18.299 1.00 59.53 91 ASP A O 1
ATOM 702 N N . MET A 1 92 ? 1.458 -2.183 -18.095 1.00 65.19 92 MET A N 1
ATOM 703 C CA . MET A 1 92 ? 0.342 -2.475 -18.995 1.00 65.19 92 MET A CA 1
ATOM 704 C C . MET A 1 92 ? -0.954 -1.764 -18.584 1.00 65.19 92 MET A C 1
ATOM 706 O O . MET A 1 92 ? -1.745 -1.339 -19.431 1.00 65.19 92 MET A O 1
ATOM 710 N N . TRP A 1 93 ? -1.203 -1.648 -17.281 1.00 64.31 93 TRP A N 1
ATOM 711 C CA . TRP A 1 93 ? -2.386 -0.980 -16.737 1.00 64.31 93 TRP A CA 1
ATOM 712 C C . TRP A 1 93 ? -2.231 0.550 -16.641 1.00 64.31 93 TRP A C 1
ATOM 714 O O . TRP A 1 93 ? -3.151 1.214 -16.156 1.00 64.31 93 TRP A O 1
ATOM 724 N N . ASP A 1 94 ? -1.102 1.110 -17.102 1.00 62.06 94 ASP A N 1
ATOM 725 C CA . ASP A 1 94 ? -0.727 2.530 -16.997 1.00 62.06 94 ASP A CA 1
ATOM 726 C C . ASP A 1 94 ? -0.892 3.056 -15.560 1.00 62.06 94 ASP A C 1
ATOM 728 O O . ASP A 1 94 ? -1.464 4.126 -15.293 1.00 62.06 94 ASP A O 1
ATOM 732 N N . VAL A 1 95 ? -0.467 2.251 -14.577 1.00 57.25 95 VAL A N 1
ATOM 733 C CA . VAL A 1 95 ? -0.749 2.597 -13.190 1.00 57.25 95 VAL A CA 1
ATOM 734 C C . VAL A 1 95 ? 0.198 3.673 -12.688 1.00 57.25 95 VAL A C 1
ATOM 736 O O . VAL A 1 95 ? 1.403 3.490 -12.532 1.00 57.25 95 VAL A O 1
ATOM 739 N N . THR A 1 96 ? -0.379 4.810 -12.305 1.00 54.78 96 THR A N 1
ATOM 740 C CA . THR A 1 96 ? 0.364 5.888 -11.655 1.00 54.78 96 THR A CA 1
ATOM 741 C C . THR A 1 96 ? 0.110 5.905 -10.150 1.00 54.78 96 THR A C 1
ATOM 743 O O . THR A 1 96 ? -0.953 6.276 -9.651 1.00 54.78 96 THR A O 1
ATOM 746 N N . LEU A 1 97 ? 1.135 5.553 -9.376 1.00 59.62 97 LEU A N 1
ATOM 747 C CA . LEU A 1 97 ? 1.081 5.640 -7.920 1.00 59.62 97 LEU A CA 1
ATOM 748 C C . LEU A 1 97 ? 1.253 7.062 -7.416 1.00 59.62 97 LEU A C 1
ATOM 750 O O . LEU A 1 97 ? 2.363 7.584 -7.279 1.00 59.62 97 LEU A O 1
ATOM 754 N N . ARG A 1 98 ? 0.134 7.684 -7.066 1.00 64.69 98 ARG A N 1
ATOM 755 C CA . ARG A 1 98 ? 0.124 8.924 -6.274 1.00 64.69 98 ARG A CA 1
ATOM 756 C C . ARG A 1 98 ? -0.889 8.909 -5.146 1.00 64.69 98 ARG A C 1
ATOM 758 O O . ARG A 1 98 ? -0.783 9.732 -4.237 1.00 64.69 98 ARG A O 1
ATOM 765 N N . ASP A 1 99 ? -1.821 7.969 -5.194 1.00 72.38 99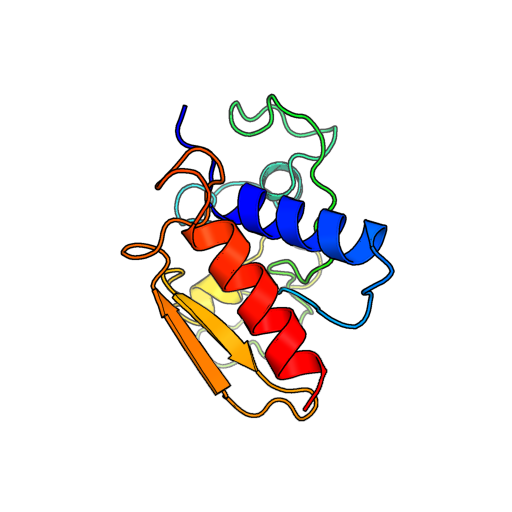 ASP A N 1
ATOM 766 C CA . ASP A 1 99 ? -2.973 7.927 -4.323 1.00 72.38 99 ASP A CA 1
ATOM 767 C C . ASP A 1 99 ? -3.067 6.568 -3.613 1.00 72.38 99 ASP A C 1
ATOM 769 O O . ASP A 1 99 ? -2.869 5.523 -4.225 1.00 72.38 99 ASP A O 1
ATOM 773 N N . LEU A 1 100 ? -3.395 6.586 -2.324 1.00 79.06 100 LEU A N 1
ATOM 774 C CA . LEU A 1 100 ? -3.806 5.419 -1.553 1.00 79.06 100 LEU A CA 1
ATOM 775 C C . LEU A 1 100 ? -5.325 5.283 -1.669 1.00 79.06 100 LEU A C 1
ATOM 777 O O . LEU A 1 100 ? -6.063 6.153 -1.201 1.00 79.06 100 LEU A O 1
ATOM 781 N N . VAL A 1 101 ? -5.792 4.213 -2.303 1.00 83.12 101 VAL A N 1
ATOM 782 C CA . VAL A 1 101 ? -7.221 3.899 -2.427 1.00 83.12 101 VAL A CA 1
ATOM 783 C C . VAL A 1 101 ? -7.622 2.967 -1.291 1.00 83.12 101 VAL A C 1
ATOM 785 O O . VAL A 1 101 ? -6.950 1.971 -1.045 1.00 83.12 101 VAL A O 1
ATOM 788 N N . ILE A 1 102 ? -8.718 3.289 -0.603 1.00 85.75 102 ILE A N 1
ATOM 789 C CA . ILE A 1 102 ? -9.241 2.494 0.509 1.00 85.75 102 ILE A CA 1
ATOM 790 C C . ILE A 1 102 ? -10.584 1.892 0.105 1.00 85.75 102 ILE A C 1
ATOM 792 O O . ILE A 1 102 ? -11.509 2.608 -0.300 1.00 85.75 102 ILE A O 1
ATOM 796 N N . LEU A 1 103 ? -10.674 0.572 0.238 1.00 84.62 103 LEU A N 1
ATOM 797 C CA . LEU A 1 103 ? -11.868 -0.227 -0.014 1.00 84.62 103 LEU A CA 1
ATOM 798 C C . LEU A 1 103 ? -12.386 -0.815 1.308 1.00 84.62 103 LEU A C 1
ATOM 800 O O . LEU A 1 103 ? -11.606 -1.029 2.235 1.00 84.62 103 LEU A O 1
ATOM 804 N N . ASP A 1 104 ? -13.691 -1.075 1.397 1.00 83.38 104 ASP A N 1
ATOM 805 C CA . ASP A 1 104 ? -14.262 -1.851 2.504 1.00 83.38 104 ASP A CA 1
ATOM 806 C C . ASP A 1 104 ? -14.083 -3.367 2.306 1.00 83.38 104 ASP A C 1
ATOM 808 O O . ASP A 1 104 ? -13.598 -3.836 1.274 1.00 83.38 104 ASP A O 1
ATOM 812 N N . ARG A 1 10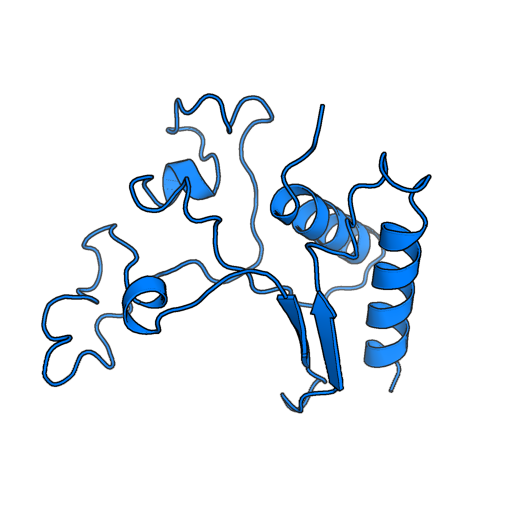5 ? -14.542 -4.157 3.286 1.00 81.44 105 ARG A N 1
ATOM 813 C CA . ARG A 1 105 ? -14.505 -5.632 3.250 1.00 81.44 105 ARG A CA 1
ATOM 814 C C . ARG A 1 105 ? -15.239 -6.276 2.067 1.00 81.44 105 ARG A C 1
ATOM 816 O O . ARG A 1 105 ? -15.027 -7.451 1.798 1.00 81.44 105 ARG A O 1
ATOM 823 N N . ASN A 1 106 ? -16.120 -5.543 1.386 1.00 82.00 106 ASN A N 1
ATOM 824 C CA . ASN A 1 106 ? -16.843 -6.012 0.205 1.00 82.00 106 ASN A CA 1
ATOM 825 C C . ASN A 1 106 ? -16.178 -5.541 -1.102 1.00 82.00 106 AS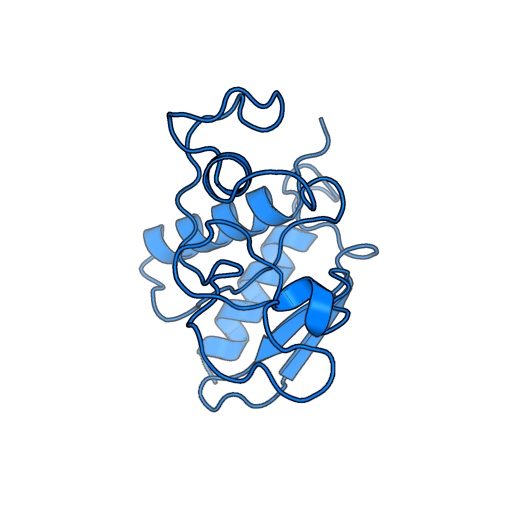N A C 1
ATOM 827 O O . ASN A 1 106 ? -16.755 -5.716 -2.174 1.00 82.00 106 ASN A O 1
ATOM 831 N N . GLY A 1 107 ? -15.006 -4.899 -1.027 1.00 77.31 107 GLY A N 1
ATOM 832 C CA . GLY A 1 107 ? -14.322 -4.309 -2.176 1.00 77.31 107 GLY A CA 1
ATOM 833 C C . GLY A 1 107 ? -14.964 -3.010 -2.671 1.00 77.31 107 GLY A C 1
ATOM 834 O O . GLY A 1 107 ? -14.665 -2.558 -3.777 1.00 77.31 107 GLY A O 1
ATOM 835 N N . ARG A 1 108 ? -15.858 -2.387 -1.892 1.00 84.00 108 ARG A N 1
ATOM 836 C CA . ARG A 1 108 ? -16.484 -1.122 -2.278 1.00 84.00 108 ARG A CA 1
ATOM 837 C C . ARG A 1 108 ? -15.542 0.036 -1.981 1.00 84.00 108 ARG A C 1
ATOM 839 O O . ARG A 1 108 ? -15.021 0.159 -0.877 1.00 84.00 108 ARG A O 1
ATOM 846 N N . TYR A 1 109 ? -15.393 0.934 -2.951 1.00 85.69 109 TYR A N 1
ATOM 847 C CA . TYR A 1 109 ? -14.652 2.179 -2.774 1.00 85.69 109 TYR A CA 1
ATOM 848 C C . TYR A 1 109 ? -15.203 3.015 -1.609 1.00 85.69 109 TYR A C 1
ATOM 850 O O . TYR A 1 109 ? -16.391 3.352 -1.594 1.00 85.69 109 TYR A O 1
ATOM 858 N N . ILE A 1 110 ? -14.319 3.383 -0.677 1.00 88.62 110 ILE A N 1
ATOM 859 C CA . ILE A 1 110 ? -14.618 4.283 0.442 1.00 88.62 110 ILE A CA 1
ATOM 860 C C . ILE A 1 110 ? -14.018 5.659 0.185 1.00 88.62 110 ILE A C 1
ATOM 862 O O . ILE A 1 110 ? -14.736 6.659 0.170 1.00 88.62 110 ILE A O 1
ATOM 866 N N . THR A 1 111 ? -12.702 5.726 -0.015 1.00 89.44 111 THR A N 1
ATOM 867 C CA . THR A 1 111 ? -12.006 7.000 -0.205 1.00 89.44 111 THR A CA 1
ATOM 868 C C . THR A 1 111 ? -10.655 6.822 -0.891 1.00 89.44 111 THR A C 1
ATOM 870 O O . THR A 1 111 ? -10.176 5.708 -1.100 1.00 89.44 111 THR A O 1
ATOM 873 N N . ARG A 1 112 ? -10.036 7.951 -1.233 1.00 86.75 112 ARG A N 1
ATOM 874 C CA . ARG A 1 112 ? -8.722 8.046 -1.853 1.00 86.75 112 ARG A CA 1
ATOM 875 C C . ARG A 1 112 ? -7.921 9.161 -1.194 1.00 86.75 112 ARG A C 1
ATOM 877 O O . ARG A 1 112 ? -8.401 10.290 -1.101 1.00 86.75 112 ARG A O 1
ATOM 884 N N . ILE A 1 113 ? -6.694 8.860 -0.788 1.00 84.88 113 ILE A N 1
ATOM 885 C CA . ILE A 1 113 ? -5.771 9.805 -0.155 1.00 84.88 113 ILE A CA 1
ATOM 886 C C . ILE A 1 113 ? -4.623 10.085 -1.108 1.00 84.88 113 ILE A C 1
ATOM 888 O O . ILE A 1 113 ? -3.888 9.178 -1.481 1.00 84.88 113 ILE A O 1
ATOM 892 N N . ASN A 1 114 ? -4.427 11.350 -1.465 1.00 80.62 114 ASN A N 1
ATOM 893 C CA . ASN A 1 114 ? -3.286 11.733 -2.280 1.00 80.62 114 ASN A CA 1
ATOM 894 C C . ASN A 1 114 ? -2.015 11.798 -1.426 1.00 80.62 114 ASN A C 1
ATOM 896 O O . ASN A 1 114 ? -1.831 12.715 -0.626 1.00 80.62 114 ASN A O 1
ATOM 900 N N . LEU A 1 115 ? -1.101 10.855 -1.636 1.00 74.12 115 LEU A N 1
ATOM 901 C CA . LEU A 1 115 ? 0.135 10.746 -0.861 1.00 74.12 115 LEU A CA 1
ATOM 902 C C . LEU A 1 115 ? 1.148 11.852 -1.195 1.00 74.12 115 LEU A C 1
ATOM 904 O O . LEU A 1 115 ? 2.120 12.033 -0.465 1.00 74.12 115 LEU A O 1
ATOM 908 N N . THR A 1 116 ? 0.942 12.609 -2.281 1.00 70.38 116 THR A N 1
ATOM 909 C CA . THR A 1 116 ? 1.768 13.786 -2.602 1.00 70.38 116 THR A CA 1
ATOM 910 C C . THR A 1 116 ? 1.461 14.944 -1.663 1.00 70.38 116 THR A C 1
ATOM 912 O O . THR A 1 116 ? 2.397 15.563 -1.161 1.00 70.38 116 THR A O 1
ATOM 915 N N . GLY A 1 117 ? 0.176 15.204 -1.402 1.00 69.88 117 GLY A N 1
ATOM 916 C CA . GLY A 1 117 ? -0.273 16.213 -0.437 1.00 69.88 117 GLY A CA 1
ATOM 917 C C . GLY A 1 117 ? -0.241 15.732 1.016 1.00 69.88 117 GLY A C 1
ATOM 918 O O . GLY A 1 117 ? -0.020 16.530 1.923 1.00 69.88 117 GLY A O 1
ATOM 919 N N . THR A 1 118 ? -0.407 14.427 1.237 1.00 75.25 118 THR A N 1
ATOM 920 C CA . THR A 1 118 ? -0.502 13.815 2.567 1.00 75.25 118 THR A CA 1
ATOM 921 C C . THR A 1 118 ? 0.649 12.835 2.765 1.00 75.25 118 THR A C 1
ATOM 923 O O . THR A 1 118 ? 0.505 11.638 2.541 1.00 75.25 118 THR A O 1
ATOM 926 N N . ASN A 1 119 ? 1.822 13.347 3.154 1.00 77.62 119 ASN A N 1
ATOM 927 C CA . ASN A 1 119 ? 2.993 12.512 3.426 1.00 77.62 119 ASN A CA 1
ATOM 928 C C . ASN A 1 119 ? 2.797 11.731 4.738 1.00 77.62 119 ASN A C 1
ATOM 930 O O . ASN A 1 119 ? 2.730 12.387 5.781 1.00 77.62 119 ASN A O 1
ATOM 934 N N . PRO A 1 120 ? 2.726 10.387 4.718 1.00 76.56 120 PRO A N 1
ATOM 935 C CA . PRO A 1 120 ? 2.504 9.607 5.929 1.00 76.56 120 PRO A CA 1
ATOM 936 C C . PRO A 1 120 ? 3.778 9.406 6.764 1.00 76.56 120 PRO A C 1
ATOM 938 O O . PRO A 1 120 ? 3.680 8.798 7.816 1.00 76.56 120 PRO A O 1
ATOM 941 N N . ASP A 1 121 ? 4.965 9.864 6.333 1.00 77.38 121 ASP A N 1
ATOM 942 C CA . ASP A 1 121 ? 6.221 9.702 7.097 1.00 77.38 121 ASP A CA 1
ATOM 943 C C . ASP A 1 121 ? 6.062 10.211 8.548 1.00 77.38 121 ASP A C 1
ATOM 945 O O . ASP A 1 121 ? 5.752 11.392 8.719 1.00 77.38 121 ASP A O 1
ATOM 949 N N . PRO A 1 122 ? 6.306 9.379 9.585 1.00 76.56 122 PRO A N 1
ATOM 950 C CA . PRO A 1 122 ? 6.189 9.777 10.991 1.00 76.56 122 PRO A CA 1
ATOM 951 C C . PRO A 1 122 ? 7.054 10.986 11.372 1.00 76.56 122 PRO A C 1
ATOM 953 O O . PRO A 1 122 ? 6.742 11.717 12.308 1.00 76.56 122 PRO A O 1
ATOM 956 N N . ASN A 1 123 ? 8.138 11.236 10.630 1.00 75.38 123 ASN A N 1
ATOM 957 C CA . ASN A 1 123 ? 9.013 12.395 10.834 1.00 75.38 123 ASN A CA 1
ATOM 958 C C . ASN A 1 123 ? 8.535 13.649 10.081 1.00 75.38 123 ASN A C 1
ATOM 960 O O . ASN A 1 123 ? 9.124 14.723 10.211 1.00 75.38 123 ASN A O 1
ATOM 964 N N . SER A 1 124 ? 7.492 13.524 9.261 1.00 73.94 124 SER A N 1
ATOM 965 C CA . SER A 1 124 ? 6.826 14.615 8.554 1.00 73.94 124 SER A CA 1
ATOM 966 C C . SER A 1 124 ? 5.569 15.026 9.318 1.00 73.94 124 SER A C 1
ATOM 968 O O . SER A 1 124 ? 4.896 14.192 9.916 1.00 73.94 124 SER A O 1
ATOM 970 N N . THR A 1 125 ? 5.253 16.325 9.338 1.00 73.06 125 THR A N 1
ATOM 971 C CA . THR A 1 125 ? 4.045 16.854 10.009 1.00 73.06 125 THR A CA 1
ATOM 972 C C . THR A 1 125 ? 3.892 16.352 11.459 1.00 73.06 125 THR A C 1
ATOM 974 O O . THR A 1 125 ? 2.787 16.088 11.923 1.00 73.06 125 THR A O 1
ATOM 977 N N . CYS A 1 126 ? 5.009 16.153 12.172 1.00 72.81 126 CYS A N 1
ATOM 978 C CA . CYS A 1 126 ? 5.035 15.588 13.528 1.00 72.81 126 CYS A CA 1
ATOM 979 C C . CYS A 1 126 ? 4.245 14.266 13.686 1.00 72.81 126 CYS A C 1
ATOM 981 O O . CYS A 1 126 ? 3.660 14.039 14.741 1.00 72.81 126 CYS A O 1
ATOM 983 N N . GLY A 1 127 ? 4.163 13.435 12.640 1.00 77.00 127 GLY A N 1
ATOM 984 C CA . GLY A 1 127 ? 3.451 12.153 12.654 1.00 77.00 127 GLY A CA 1
ATOM 985 C C . GLY A 1 127 ? 1.928 12.247 12.513 1.00 77.00 127 GLY A C 1
ATOM 986 O O . GLY A 1 127 ? 1.262 11.223 12.427 1.00 77.00 127 GLY A O 1
ATOM 987 N N . GLN A 1 128 ? 1.348 13.446 12.409 1.00 82.81 128 GLN A N 1
ATOM 988 C CA . GLN A 1 128 ? -0.113 13.617 12.371 1.00 82.81 128 GLN A CA 1
ATOM 989 C C . GLN A 1 128 ? -0.781 12.870 11.212 1.00 82.81 128 GLN A C 1
ATOM 991 O O . GLN A 1 128 ? -1.835 12.264 11.389 1.00 82.81 128 GLN A O 1
ATOM 996 N N . ASN A 1 129 ? -0.168 12.892 10.026 1.00 84.44 129 ASN A N 1
ATOM 997 C CA . ASN A 1 129 ? -0.692 12.189 8.854 1.00 84.44 129 ASN A CA 1
ATOM 998 C C . ASN A 1 129 ? -0.650 10.664 9.027 1.00 84.44 129 ASN A C 1
ATOM 1000 O O . ASN A 1 129 ? -1.533 9.978 8.520 1.00 84.44 129 ASN A O 1
ATOM 1004 N N . TYR A 1 130 ? 0.367 10.156 9.727 1.00 85.69 130 TYR A N 1
ATOM 1005 C CA . TYR A 1 130 ? 0.514 8.736 10.033 1.00 85.69 130 TYR A CA 1
ATOM 1006 C C . TYR A 1 130 ? -0.619 8.271 10.951 1.00 85.69 130 TYR A C 1
ATOM 1008 O O . TYR A 1 130 ? -1.370 7.365 10.593 1.00 85.69 130 TYR A O 1
ATOM 1016 N N . GLU A 1 131 ? -0.817 8.976 12.068 1.00 87.69 131 GLU A N 1
ATOM 1017 C CA . GLU A 1 131 ? -1.881 8.667 13.031 1.00 87.69 131 GLU A CA 1
ATOM 1018 C C . GLU A 1 131 ? -3.272 8.812 12.411 1.00 87.69 131 GLU A C 1
ATOM 1020 O O . GLU A 1 131 ? -4.109 7.924 12.539 1.00 87.69 131 GLU A O 1
ATOM 1025 N N . THR A 1 132 ? -3.504 9.881 11.644 1.00 89.19 132 THR A N 1
ATOM 1026 C CA . THR A 1 132 ? -4.790 10.095 10.958 1.00 89.19 132 THR A CA 1
ATOM 1027 C C . THR A 1 132 ? -5.106 8.948 9.994 1.00 89.19 132 THR A C 1
ATOM 1029 O O . THR A 1 132 ? -6.252 8.506 9.899 1.00 89.19 132 THR A O 1
ATOM 1032 N N . LEU A 1 133 ? -4.098 8.452 9.267 1.00 88.94 133 LEU A N 1
ATOM 1033 C CA . LEU A 1 133 ? -4.271 7.318 8.364 1.00 88.94 133 LEU A CA 1
ATOM 1034 C C . LEU A 1 133 ? -4.579 6.030 9.139 1.00 88.94 133 LEU A C 1
ATOM 1036 O O . LEU A 1 133 ? -5.492 5.299 8.755 1.00 88.94 133 LEU A O 1
ATOM 1040 N N . LYS A 1 134 ? -3.861 5.771 10.237 1.00 90.81 134 LYS A N 1
ATOM 1041 C CA . LYS A 1 134 ? -4.094 4.617 11.114 1.00 90.81 134 LYS A CA 1
ATOM 1042 C C . LYS A 1 134 ? -5.515 4.621 11.683 1.00 90.81 134 LYS A C 1
ATOM 1044 O O . LYS A 1 134 ? -6.240 3.636 11.542 1.00 90.81 134 LYS A O 1
ATOM 1049 N N . GLU A 1 135 ? -5.941 5.743 12.260 1.00 91.38 135 GLU A N 1
ATOM 1050 C CA . GLU A 1 135 ? -7.286 5.917 12.817 1.00 91.38 135 GLU A CA 1
ATOM 1051 C C . GLU A 1 135 ? -8.374 5.725 11.757 1.00 91.38 135 GLU A C 1
ATOM 1053 O O . GLU A 1 135 ? -9.373 5.049 12.013 1.00 91.38 135 GLU A O 1
ATOM 1058 N N . LEU A 1 136 ? -8.173 6.257 10.545 1.00 90.12 136 LEU A N 1
ATOM 1059 C CA . LEU A 1 136 ? -9.106 6.072 9.437 1.00 90.12 136 LEU A CA 1
ATOM 1060 C C . LEU A 1 136 ? -9.286 4.588 9.099 1.00 90.12 136 LEU A C 1
ATOM 1062 O O . LEU A 1 136 ? -10.422 4.121 9.006 1.00 90.12 136 LEU A O 1
ATOM 1066 N N . LEU A 1 137 ? -8.193 3.842 8.947 1.00 89.94 137 LEU A N 1
ATOM 1067 C CA . LEU A 1 137 ? -8.238 2.417 8.613 1.00 89.94 137 LEU A CA 1
ATOM 1068 C C . LEU A 1 137 ? -8.948 1.600 9.702 1.00 89.94 137 LEU A C 1
ATOM 1070 O O . LEU A 1 137 ? -9.823 0.789 9.393 1.00 89.94 137 LEU A O 1
ATOM 1074 N N . ILE A 1 138 ? -8.651 1.873 10.975 1.00 90.06 138 ILE A N 1
ATOM 1075 C CA . ILE A 1 138 ? -9.326 1.238 12.118 1.00 90.06 138 ILE A CA 1
ATOM 1076 C C . ILE A 1 138 ? -10.819 1.597 12.142 1.00 90.06 138 ILE A C 1
ATOM 1078 O O . ILE A 1 138 ? -11.664 0.741 12.414 1.00 90.06 138 ILE A O 1
ATOM 1082 N N . SER A 1 139 ? -11.170 2.848 11.835 1.00 89.19 139 SER A N 1
ATOM 1083 C CA . SER A 1 139 ? -12.567 3.289 11.811 1.00 89.19 139 SER A CA 1
ATOM 1084 C C . SER A 1 139 ? -13.380 2.590 10.719 1.00 89.19 139 SER A C 1
ATOM 1086 O O . SER A 1 139 ? -14.514 2.196 10.980 1.00 89.19 139 SER A O 1
ATOM 1088 N N . ILE A 1 140 ? -12.797 2.389 9.530 1.00 86.88 140 ILE A N 1
ATOM 1089 C CA . ILE A 1 140 ? -13.436 1.703 8.396 1.00 86.88 140 ILE A CA 1
ATOM 1090 C C . ILE A 1 140 ? -13.592 0.214 8.698 1.00 86.88 140 ILE A C 1
ATOM 1092 O O . ILE A 1 140 ? -14.650 -0.354 8.444 1.00 86.88 140 ILE A O 1
ATOM 1096 N N . ARG A 1 141 ? -12.570 -0.409 9.295 1.00 84.81 141 ARG A N 1
ATOM 1097 C CA . ARG A 1 141 ? -12.613 -1.809 9.735 1.00 84.81 141 ARG A CA 1
ATOM 1098 C C . ARG A 1 141 ? -13.785 -2.094 10.683 1.00 84.81 141 ARG A C 1
ATOM 1100 O O . ARG A 1 141 ? -14.375 -3.167 10.623 1.00 84.81 141 ARG A O 1
ATOM 1107 N N . ASN A 1 142 ? -14.104 -1.152 11.570 1.00 83.88 142 ASN A N 1
ATOM 1108 C CA . ASN A 1 142 ? -15.148 -1.318 12.584 1.00 83.88 142 ASN A CA 1
ATOM 1109 C C . ASN A 1 142 ? -16.579 -1.034 12.069 1.00 83.88 142 ASN A C 1
ATOM 1111 O O . ASN A 1 142 ? -17.515 -1.058 12.872 1.00 83.88 142 ASN A O 1
ATOM 1115 N N . GLN A 1 143 ? -16.758 -0.759 10.771 1.00 75.12 143 GLN A N 1
ATOM 1116 C CA . GLN A 1 143 ? -18.065 -0.619 10.106 1.00 75.12 143 GLN A CA 1
ATOM 1117 C C . GLN A 1 143 ? -18.554 -1.964 9.536 1.00 75.12 143 GLN A C 1
ATOM 1119 O O . GLN A 1 143 ? -19.782 -2.177 9.433 1.00 75.12 143 GLN A O 1
#